Protein AF-A0A1A9DLD6-F1 (afdb_monomer_lite)

Foldseek 3Di:
DPPPPPLDDPVRLVVLLVCVVVVDDNCVSCVVSVHDSVVSVVSNVCVVVVD

Secondary structure (DSSP, 8-state):
---TT-SS-HHHHHHHHHHHHTT--HHHHHHHTT--HHHHHHHHHHHHH--

Structure (mmCIF, N/CA/C/O backbone):
data_AF-A0A1A9DLD6-F1
#
_entry.id   AF-A0A1A9DLD6-F1
#
loop_
_atom_site.group_PDB
_atom_site.id
_atom_site.type_symbol
_atom_site.label_atom_id
_atom_site.label_alt_id
_atom_site.label_comp_id
_atom_site.label_asym_id
_atom_site.label_entity_id
_atom_site.label_seq_id
_atom_site.pdbx_PDB_ins_code
_atom_site.Cartn_x
_atom_site.Cartn_y
_atom_site.Cartn_z
_atom_site.occupancy
_atom_site.B_iso_or_equiv
_atom_site.auth_seq_id
_atom_site.auth_comp_id
_atom_site.auth_asym_id
_atom_site.auth_atom_id
_atom_site.pdbx_PDB_model_num
ATOM 1 N N . MET A 1 1 ? 14.783 11.588 8.582 1.00 52.56 1 MET A N 1
ATOM 2 C CA . MET A 1 1 ? 15.516 11.414 7.305 1.00 52.56 1 MET A CA 1
ATOM 3 C C . MET A 1 1 ? 15.015 10.171 6.583 1.00 52.56 1 MET A C 1
ATOM 5 O O . MET A 1 1 ? 14.991 9.102 7.180 1.00 52.56 1 MET A O 1
ATOM 9 N N . SER A 1 2 ? 14.584 10.298 5.324 1.00 55.97 2 SER A N 1
ATOM 10 C CA . SER A 1 2 ? 14.302 9.138 4.467 1.00 55.97 2 SER A CA 1
ATOM 11 C C . SER A 1 2 ? 15.624 8.431 4.157 1.00 55.97 2 SER A C 1
ATOM 13 O O . SER A 1 2 ? 16.537 9.066 3.635 1.00 55.97 2 SER A O 1
ATOM 15 N N . HIS A 1 3 ? 15.763 7.148 4.507 1.00 65.44 3 HIS A N 1
ATOM 16 C CA . HIS A 1 3 ? 16.943 6.361 4.130 1.00 65.44 3 HIS A CA 1
ATOM 17 C C . HIS A 1 3 ? 17.114 6.376 2.606 1.00 65.44 3 HIS A C 1
ATOM 19 O O . HIS A 1 3 ? 16.141 6.169 1.884 1.00 65.44 3 HIS A O 1
ATOM 25 N N . ARG A 1 4 ? 18.351 6.537 2.120 1.00 64.31 4 ARG A N 1
ATOM 26 C CA . ARG A 1 4 ? 18.688 6.533 0.682 1.00 64.31 4 ARG A CA 1
ATOM 27 C C . ARG A 1 4 ? 18.168 5.289 -0.061 1.00 64.31 4 ARG A C 1
ATOM 29 O O . ARG A 1 4 ? 17.814 5.378 -1.226 1.00 64.31 4 ARG A O 1
ATOM 36 N N . ASN A 1 5 ? 18.055 4.157 0.635 1.00 68.75 5 ASN A N 1
ATOM 37 C CA . ASN A 1 5 ? 17.593 2.883 0.069 1.00 68.75 5 ASN A CA 1
ATOM 38 C C . ASN A 1 5 ? 16.070 2.675 0.171 1.00 68.75 5 ASN A C 1
ATOM 40 O O . ASN A 1 5 ? 15.549 1.641 -0.251 1.00 68.75 5 ASN A O 1
ATOM 44 N N . ALA A 1 6 ? 15.328 3.617 0.761 1.00 74.31 6 ALA A N 1
ATOM 45 C CA . ALA A 1 6 ? 13.881 3.515 0.853 1.00 74.31 6 ALA A CA 1
ATOM 46 C C . ALA A 1 6 ? 13.241 3.895 -0.489 1.00 74.31 6 ALA A C 1
ATOM 48 O O . ALA A 1 6 ? 13.141 5.070 -0.824 1.00 74.31 6 ALA A O 1
ATOM 49 N N . ARG A 1 7 ? 12.739 2.892 -1.222 1.00 74.38 7 ARG A N 1
ATOM 50 C CA . ARG A 1 7 ? 12.040 3.090 -2.510 1.00 74.38 7 ARG A CA 1
ATOM 51 C C . ARG A 1 7 ? 10.768 3.941 -2.402 1.00 74.38 7 ARG A C 1
ATOM 53 O O . ARG A 1 7 ? 10.337 4.505 -3.396 1.00 74.38 7 ARG A O 1
ATOM 60 N N . LEU A 1 8 ? 10.170 4.033 -1.211 1.00 83.31 8 LEU A N 1
ATOM 61 C CA . LEU A 1 8 ? 8.986 4.855 -0.952 1.00 83.31 8 LEU A CA 1
ATOM 62 C C . LEU A 1 8 ? 9.284 5.972 0.046 1.00 83.31 8 LEU A C 1
ATOM 64 O O . LEU A 1 8 ? 9.774 5.708 1.154 1.00 83.31 8 LEU A O 1
ATOM 68 N N . THR A 1 9 ? 8.873 7.188 -0.323 1.00 89.81 9 THR A N 1
ATOM 69 C CA . THR A 1 9 ? 8.726 8.331 0.586 1.00 89.81 9 THR A CA 1
ATOM 70 C C . THR A 1 9 ? 7.627 8.060 1.620 1.00 89.81 9 THR A C 1
ATOM 72 O O . THR A 1 9 ? 6.830 7.128 1.477 1.00 89.81 9 THR A O 1
ATOM 75 N N . VAL A 1 10 ? 7.549 8.884 2.670 1.00 88.69 10 VAL A N 1
ATOM 76 C CA . VAL A 1 10 ? 6.454 8.804 3.657 1.00 88.69 10 VAL A CA 1
ATOM 77 C C . VAL A 1 10 ? 5.090 8.930 2.970 1.00 88.69 10 VAL A C 1
ATOM 79 O O . VAL A 1 10 ? 4.197 8.127 3.228 1.00 88.69 10 VAL A O 1
ATOM 82 N N . HIS A 1 11 ? 4.960 9.868 2.028 1.00 90.75 11 HIS A N 1
ATO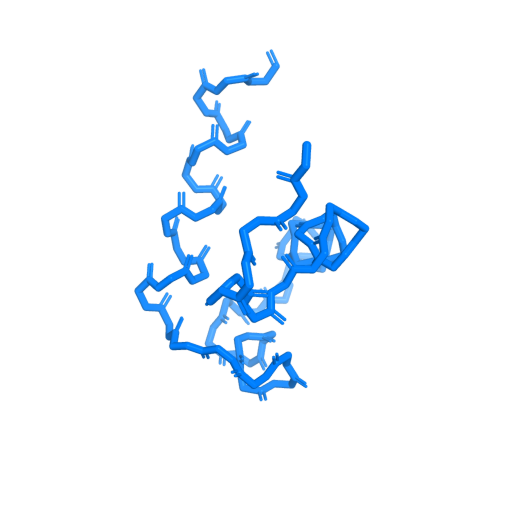M 83 C CA . HIS A 1 11 ? 3.748 10.036 1.230 1.00 90.75 11 HIS A CA 1
ATOM 84 C C . HIS A 1 11 ? 3.440 8.801 0.367 1.00 90.75 11 HIS A C 1
ATOM 86 O O . HIS A 1 11 ? 2.307 8.331 0.352 1.00 90.75 11 HIS A O 1
ATOM 92 N N . GLY A 1 12 ? 4.453 8.194 -0.265 1.00 93.19 12 GLY A N 1
ATOM 93 C CA . GLY A 1 12 ? 4.272 6.964 -1.041 1.00 93.19 12 GLY A CA 1
ATOM 94 C C . 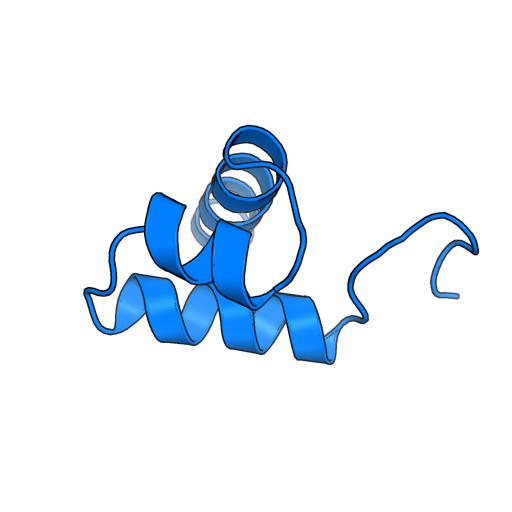GLY A 1 12 ? 3.764 5.786 -0.201 1.00 93.19 12 GLY A C 1
ATOM 95 O O . GLY A 1 12 ? 2.926 5.013 -0.655 1.00 93.19 12 GLY A O 1
ATOM 96 N N . ARG A 1 13 ? 4.206 5.666 1.057 1.00 93.81 13 ARG A N 1
ATOM 97 C CA . ARG A 1 13 ? 3.681 4.644 1.982 1.00 93.81 13 ARG A CA 1
ATOM 98 C C . ARG A 1 13 ? 2.233 4.916 2.382 1.00 93.81 13 ARG A C 1
ATOM 100 O O . ARG A 1 13 ? 1.476 3.964 2.532 1.00 93.81 13 ARG A O 1
ATOM 107 N N . ARG A 1 14 ? 1.846 6.186 2.530 1.00 93.19 14 ARG A N 1
ATOM 108 C CA . ARG A 1 14 ? 0.452 6.569 2.790 1.00 93.19 14 ARG A CA 1
ATOM 109 C C . ARG A 1 14 ? -0.448 6.187 1.610 1.00 93.19 14 ARG A C 1
ATOM 111 O O . ARG A 1 14 ? -1.413 5.465 1.826 1.00 93.19 14 ARG A O 1
ATOM 118 N N . ILE A 1 15 ? -0.062 6.532 0.377 1.00 95.75 15 ILE A N 1
ATOM 119 C CA . ILE A 1 15 ? -0.802 6.142 -0.839 1.00 95.75 15 ILE A CA 1
ATOM 120 C C . ILE A 1 15 ? -0.946 4.617 -0.946 1.00 95.75 15 ILE A C 1
ATOM 122 O O . ILE A 1 15 ? -2.025 4.119 -1.265 1.00 95.75 15 ILE A O 1
ATOM 126 N N . LEU A 1 16 ? 0.131 3.865 -0.676 1.00 96.06 16 LEU A N 1
ATOM 127 C CA . LEU A 1 16 ? 0.101 2.398 -0.666 1.00 96.06 16 LEU A CA 1
ATOM 128 C C . LEU A 1 16 ?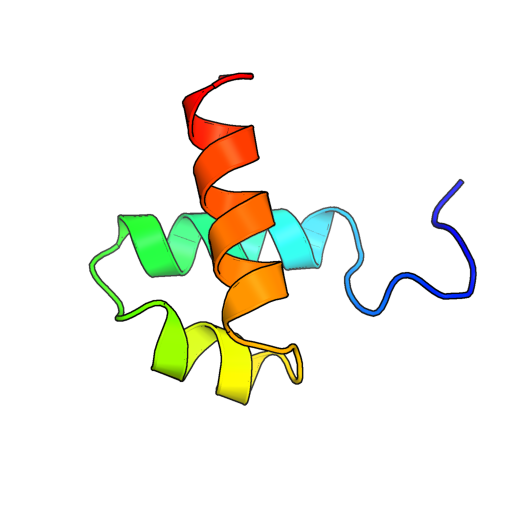 -1.010 1.875 0.255 1.00 96.06 16 LEU A C 1
ATOM 130 O O . LEU A 1 16 ? -1.796 1.022 -0.151 1.00 96.06 16 LEU A O 1
ATOM 134 N N . VAL A 1 17 ? -1.053 2.375 1.491 1.00 94.81 17 VAL A N 1
ATOM 135 C CA . VAL A 1 17 ? -2.034 1.957 2.496 1.00 94.81 17 VAL A CA 1
ATOM 136 C C . VAL A 1 17 ? -3.442 2.376 2.084 1.00 94.81 17 VAL A C 1
ATOM 138 O O . VAL A 1 17 ? -4.326 1.526 2.059 1.00 94.81 17 VAL A O 1
ATOM 141 N N . GLU A 1 18 ? -3.647 3.634 1.695 1.00 96.00 18 GLU A N 1
ATOM 142 C CA . GLU A 1 18 ? -4.951 4.160 1.269 1.00 96.00 18 GLU A CA 1
ATOM 143 C C . GLU A 1 18 ? -5.555 3.336 0.128 1.00 96.00 18 GLU A C 1
ATOM 145 O O . GLU A 1 18 ? -6.705 2.910 0.214 1.00 96.00 18 GLU A O 1
ATOM 150 N N . ARG A 1 19 ? -4.769 3.019 -0.911 1.00 97.25 19 ARG A N 1
ATOM 151 C CA . ARG A 1 19 ? -5.238 2.194 -2.037 1.00 97.25 19 ARG A CA 1
ATOM 152 C C . ARG A 1 19 ? -5.628 0.786 -1.600 1.00 97.25 19 ARG A C 1
ATOM 154 O O . ARG A 1 19 ? -6.639 0.264 -2.062 1.00 97.25 19 ARG A O 1
ATOM 161 N N . VAL A 1 20 ? -4.840 0.167 -0.721 1.00 96.00 20 VAL A N 1
ATOM 162 C CA . VAL A 1 20 ? -5.138 -1.176 -0.199 1.00 96.00 20 VAL A CA 1
ATOM 163 C C . VAL A 1 20 ? -6.398 -1.164 0.668 1.00 96.00 20 VAL A C 1
ATOM 165 O O . VAL A 1 20 ? -7.213 -2.078 0.567 1.00 96.00 20 VAL A O 1
ATOM 168 N N . LEU A 1 21 ? -6.588 -0.133 1.494 1.00 94.88 21 LEU A N 1
ATOM 169 C CA . LEU A 1 21 ? -7.793 0.028 2.313 1.00 94.88 21 LEU A CA 1
ATOM 170 C C . LEU A 1 21 ? -9.035 0.335 1.473 1.00 94.88 21 LEU A C 1
ATOM 172 O O . LEU A 1 21 ? -10.118 -0.117 1.822 1.00 94.88 21 LEU A O 1
ATOM 176 N N . ALA A 1 22 ? -8.872 0.992 0.324 1.00 96.88 22 ALA A N 1
ATOM 177 C CA . ALA A 1 22 ? -9.922 1.159 -0.681 1.00 96.88 22 ALA A CA 1
ATOM 178 C C . ALA A 1 22 ? -10.285 -0.150 -1.424 1.00 96.88 22 ALA A C 1
ATOM 180 O O . ALA A 1 22 ? -11.014 -0.120 -2.411 1.00 96.88 22 ALA A O 1
ATOM 181 N N . GLY A 1 23 ? -9.761 -1.304 -0.989 1.00 96.31 23 GLY A N 1
ATOM 182 C CA . GLY A 1 23 ? -10.100 -2.626 -1.522 1.00 96.31 23 GLY A CA 1
ATOM 183 C C . GLY A 1 23 ? -9.232 -3.087 -2.693 1.00 96.31 23 GLY A C 1
ATOM 184 O O . GLY A 1 23 ? -9.450 -4.174 -3.230 1.00 96.31 23 GLY A O 1
ATOM 185 N N . ARG A 1 24 ? -8.219 -2.310 -3.102 1.00 97.31 24 ARG A N 1
ATOM 186 C CA . ARG A 1 24 ? -7.311 -2.733 -4.178 1.00 97.31 24 ARG A CA 1
ATOM 187 C C . ARG A 1 24 ? -6.409 -3.882 -3.697 1.00 97.31 24 ARG A C 1
ATOM 189 O O . ARG A 1 24 ? -5.804 -3.777 -2.627 1.00 97.31 24 ARG A O 1
ATOM 196 N N . PRO A 1 25 ? -6.207 -4.942 -4.504 1.00 97.12 25 PRO A N 1
ATOM 197 C CA . PRO A 1 25 ? -5.275 -6.011 -4.158 1.00 97.12 25 PRO A CA 1
ATOM 198 C C . PRO A 1 25 ? -3.844 -5.495 -3.959 1.00 97.12 25 PRO A C 1
ATOM 200 O O . PRO A 1 25 ? -3.284 -4.830 -4.835 1.00 97.12 25 PRO A O 1
ATOM 203 N N . VAL A 1 26 ? -3.214 -5.875 -2.840 1.00 96.81 26 VAL A N 1
ATOM 204 C CA . VAL A 1 26 ? -1.838 -5.472 -2.472 1.00 96.81 26 VAL A CA 1
ATOM 205 C C . VAL A 1 26 ? -0.838 -5.772 -3.590 1.00 96.81 26 VAL A C 1
ATOM 207 O O . VAL A 1 26 ? 0.067 -4.981 -3.840 1.00 96.81 26 VAL A O 1
ATOM 210 N N . ALA A 1 27 ? -1.018 -6.890 -4.298 1.00 96.25 27 ALA A N 1
ATOM 211 C CA . ALA A 1 27 ? -0.154 -7.289 -5.402 1.00 96.25 27 ALA A CA 1
ATOM 212 C C . ALA A 1 27 ? -0.137 -6.276 -6.557 1.00 96.25 27 ALA A C 1
ATOM 214 O O . ALA A 1 27 ? 0.929 -6.034 -7.121 1.00 96.25 27 ALA A O 1
ATOM 215 N N . HIS A 1 28 ? -1.290 -5.690 -6.892 1.00 97.56 28 HIS A N 1
ATOM 216 C CA . HIS A 1 28 ? -1.400 -4.707 -7.971 1.00 97.56 28 HIS A CA 1
ATOM 217 C C . HIS A 1 28 ? -0.795 -3.373 -7.541 1.00 97.56 28 HIS A C 1
ATO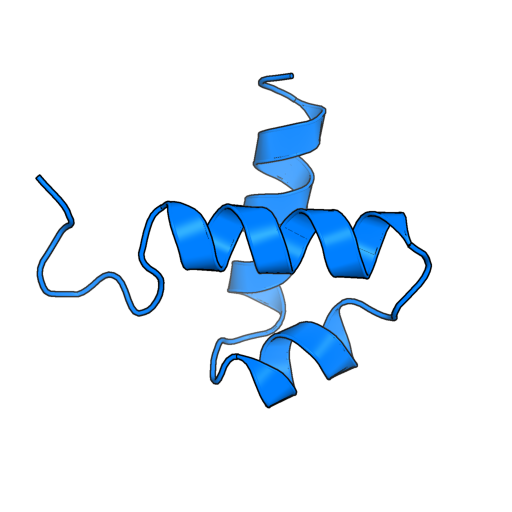M 219 O O . HIS A 1 28 ? 0.028 -2.816 -8.259 1.00 97.56 28 HIS A O 1
ATOM 225 N N . VAL A 1 29 ? -1.119 -2.905 -6.330 1.00 97.31 29 VAL A N 1
ATOM 226 C CA . VAL A 1 29 ? -0.565 -1.645 -5.811 1.00 97.31 29 VAL A CA 1
ATOM 227 C C . VAL A 1 29 ? 0.958 -1.734 -5.660 1.00 97.31 29 VAL A C 1
ATOM 229 O O . VAL A 1 29 ? 1.670 -0.796 -5.998 1.00 97.31 29 VAL A O 1
ATOM 232 N N . ALA A 1 30 ? 1.486 -2.880 -5.220 1.00 96.31 30 ALA A N 1
ATOM 233 C CA . ALA A 1 30 ? 2.927 -3.099 -5.130 1.00 96.31 30 ALA A CA 1
ATOM 234 C C . ALA A 1 30 ? 3.621 -2.977 -6.499 1.00 96.31 30 ALA A C 1
ATOM 236 O O . ALA A 1 30 ? 4.660 -2.324 -6.594 1.00 96.31 30 ALA A O 1
ATOM 237 N N . ALA A 1 31 ? 3.030 -3.561 -7.548 1.00 96.50 31 ALA A N 1
ATOM 238 C CA . ALA A 1 31 ? 3.550 -3.472 -8.910 1.00 96.50 31 ALA A CA 1
ATOM 239 C C . ALA A 1 31 ? 3.521 -2.029 -9.444 1.00 96.50 31 ALA A C 1
ATOM 241 O O . ALA A 1 31 ? 4.540 -1.553 -9.936 1.00 96.50 31 ALA A O 1
ATOM 242 N N . GLU A 1 32 ? 2.407 -1.307 -9.266 1.00 95.75 32 GLU A N 1
ATOM 243 C CA . GLU A 1 32 ? 2.271 0.109 -9.656 1.00 95.75 32 GLU A CA 1
ATOM 244 C C . GLU A 1 32 ? 3.302 1.012 -8.968 1.00 95.75 32 GLU A C 1
ATOM 246 O O . GLU A 1 32 ? 3.824 1.945 -9.570 1.00 95.75 32 GLU A O 1
ATOM 251 N N . MET A 1 33 ? 3.602 0.738 -7.696 1.00 94.38 33 MET A N 1
ATOM 252 C CA . MET A 1 33 ? 4.555 1.520 -6.904 1.00 94.38 33 MET A CA 1
ATOM 253 C C . MET A 1 33 ? 6.003 1.027 -7.029 1.00 94.38 33 MET A C 1
ATOM 255 O O . MET A 1 33 ? 6.888 1.533 -6.334 1.00 94.38 33 MET A O 1
ATOM 259 N N . GLY A 1 34 ? 6.260 0.024 -7.873 1.00 94.31 34 GLY A N 1
ATOM 260 C CA . GLY A 1 34 ? 7.593 -0.523 -8.094 1.00 94.31 34 GLY A CA 1
ATOM 261 C C . GLY A 1 34 ? 8.223 -1.122 -6.835 1.00 94.31 34 GLY A C 1
ATOM 262 O O . GLY A 1 34 ? 9.427 -0.991 -6.636 1.00 94.31 34 GLY A O 1
ATOM 263 N N . ILE A 1 35 ? 7.445 -1.756 -5.955 1.00 94.50 35 ILE A N 1
ATOM 264 C CA . ILE A 1 35 ? 7.952 -2.445 -4.759 1.00 94.50 35 ILE A CA 1
ATOM 265 C C . ILE A 1 35 ? 7.559 -3.922 -4.757 1.00 94.50 35 ILE A C 1
ATOM 267 O O . ILE A 1 35 ? 6.614 -4.348 -5.413 1.00 94.50 35 ILE A O 1
ATOM 271 N N . SER A 1 36 ? 8.279 -4.736 -3.984 1.00 95.44 36 SER A N 1
ATOM 272 C CA . SER A 1 36 ? 7.926 -6.149 -3.843 1.00 95.44 36 SER A CA 1
ATOM 273 C C . SER A 1 36 ? 6.643 -6.330 -3.022 1.00 95.44 36 SER A C 1
ATOM 275 O O . SER A 1 36 ? 6.382 -5.581 -2.074 1.00 95.44 36 SER A O 1
ATOM 277 N N . ARG A 1 37 ? 5.863 -7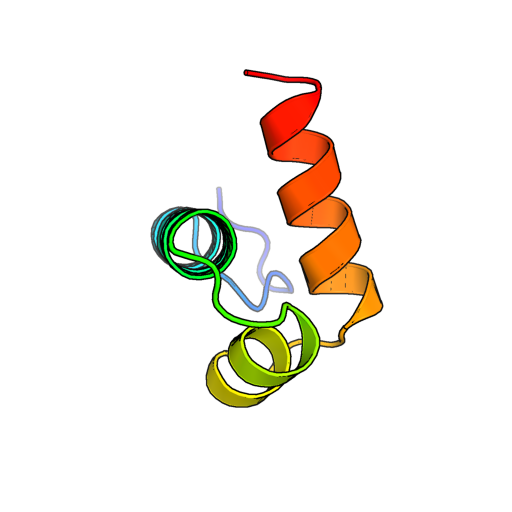.375 -3.333 1.00 96.12 37 ARG A N 1
ATOM 278 C CA . ARG A 1 37 ? 4.645 -7.731 -2.577 1.00 96.12 37 ARG A CA 1
ATOM 279 C C . ARG A 1 37 ? 4.909 -7.902 -1.070 1.00 96.12 37 ARG A C 1
ATOM 281 O O . ARG A 1 37 ? 4.151 -7.331 -0.289 1.00 96.12 37 ARG A O 1
ATOM 288 N N . PRO A 1 38 ? 5.989 -8.582 -0.621 1.00 96.94 38 PRO A N 1
ATOM 289 C CA . PRO A 1 38 ? 6.295 -8.687 0.808 1.00 96.94 38 PRO A CA 1
ATOM 290 C C . PRO A 1 38 ? 6.544 -7.326 1.472 1.00 96.94 38 PRO A C 1
ATOM 292 O O . PRO A 1 38 ? 6.099 -7.099 2.595 1.00 96.94 38 PRO A O 1
ATOM 295 N N . THR A 1 39 ? 7.198 -6.391 0.770 1.00 94.81 39 THR A N 1
ATOM 296 C CA . THR A 1 39 ? 7.407 -5.020 1.268 1.00 94.81 39 THR A CA 1
ATOM 297 C C . THR A 1 39 ? 6.079 -4.299 1.459 1.00 94.81 39 THR A C 1
ATOM 299 O O . THR A 1 39 ? 5.872 -3.660 2.490 1.00 94.81 39 THR A O 1
ATOM 302 N N . ALA A 1 40 ? 5.168 -4.434 0.495 1.00 95.88 40 ALA A N 1
ATOM 303 C CA . ALA A 1 40 ? 3.839 -3.850 0.583 1.00 95.88 40 ALA A CA 1
ATOM 304 C C . ALA A 1 40 ? 3.043 -4.428 1.766 1.00 95.88 40 ALA A C 1
ATOM 306 O O . ALA A 1 40 ? 2.526 -3.673 2.589 1.00 95.88 40 ALA A O 1
ATOM 307 N N . HIS A 1 41 ? 3.028 -5.757 1.922 1.00 96.12 41 HIS A N 1
ATOM 308 C CA . HIS A 1 41 ? 2.374 -6.422 3.054 1.00 96.12 41 HIS A CA 1
ATOM 309 C C . HIS A 1 41 ? 2.950 -5.997 4.406 1.00 96.12 41 HIS A C 1
ATOM 311 O O . HIS A 1 41 ? 2.187 -5.741 5.336 1.00 96.12 41 HIS A O 1
ATOM 317 N N . LYS A 1 42 ? 4.279 -5.880 4.519 1.00 94.81 42 LYS A N 1
ATOM 318 C CA . LYS A 1 42 ? 4.939 -5.396 5.738 1.00 94.81 42 LYS A CA 1
ATOM 319 C C . LYS A 1 42 ? 4.426 -4.013 6.132 1.00 94.81 42 LYS A C 1
ATOM 321 O O . LYS A 1 42 ? 4.118 -3.800 7.300 1.00 94.81 42 LYS A O 1
ATOM 326 N N . TRP A 1 43 ? 4.326 -3.092 5.175 1.00 93.75 43 TRP A N 1
ATOM 327 C CA . TRP A 1 43 ? 3.848 -1.734 5.436 1.00 93.75 43 TRP A CA 1
ATOM 328 C C . TRP A 1 43 ? 2.376 -1.688 5.829 1.00 93.75 43 TRP A C 1
ATOM 330 O O . TRP A 1 43 ? 2.043 -1.030 6.807 1.00 93.75 43 TRP A O 1
ATOM 340 N N . VAL A 1 44 ? 1.513 -2.426 5.129 1.00 94.00 44 VAL A N 1
ATOM 341 C CA . VAL A 1 44 ? 0.086 -2.502 5.478 1.00 94.00 44 VAL A CA 1
ATOM 342 C C . VAL A 1 44 ? -0.103 -3.108 6.869 1.00 94.00 44 VAL A C 1
ATOM 344 O O . VAL A 1 44 ? -0.878 -2.585 7.664 1.00 94.00 44 VAL A O 1
ATOM 347 N N . ARG A 1 45 ? 0.626 -4.184 7.198 1.00 94.81 45 ARG A N 1
ATOM 348 C CA . ARG A 1 45 ? 0.576 -4.796 8.533 1.00 94.81 45 ARG A CA 1
ATOM 349 C C . ARG A 1 45 ? 1.017 -3.810 9.604 1.00 94.81 45 ARG A C 1
ATOM 351 O O . ARG A 1 45 ? 0.309 -3.655 10.586 1.00 94.81 45 ARG A O 1
ATOM 358 N N . ARG A 1 46 ? 2.143 -3.133 9.373 1.00 93.19 46 ARG A N 1
ATOM 359 C CA . ARG A 1 46 ? 2.669 -2.112 10.276 1.00 93.19 46 ARG A CA 1
ATOM 360 C C . ARG A 1 46 ? 1.643 -1.017 10.548 1.00 93.19 46 ARG A C 1
ATOM 362 O O . ARG A 1 46 ? 1.396 -0.706 11.700 1.00 93.19 46 ARG A O 1
ATOM 369 N N . TRP A 1 47 ? 1.015 -0.483 9.503 1.00 91.94 47 TRP A N 1
ATOM 370 C CA . TRP A 1 47 ? -0.016 0.543 9.652 1.00 91.94 47 TRP A CA 1
ATOM 371 C C . TRP A 1 47 ? -1.211 0.058 10.486 1.00 91.94 47 TRP A C 1
ATOM 373 O O . TRP A 1 47 ? -1.725 0.808 11.299 1.00 91.94 47 TRP A O 1
ATOM 383 N N . ARG A 1 48 ? -1.625 -1.209 10.341 1.00 88.62 48 ARG A N 1
ATOM 384 C CA . ARG A 1 48 ? -2.710 -1.784 11.159 1.00 88.62 48 ARG A CA 1
ATOM 385 C C . ARG A 1 48 ? -2.320 -2.005 12.622 1.00 88.62 48 ARG A C 1
ATOM 387 O O . ARG A 1 48 ? -3.200 -2.015 13.471 1.00 88.62 48 ARG A O 1
ATOM 394 N N . THR A 1 4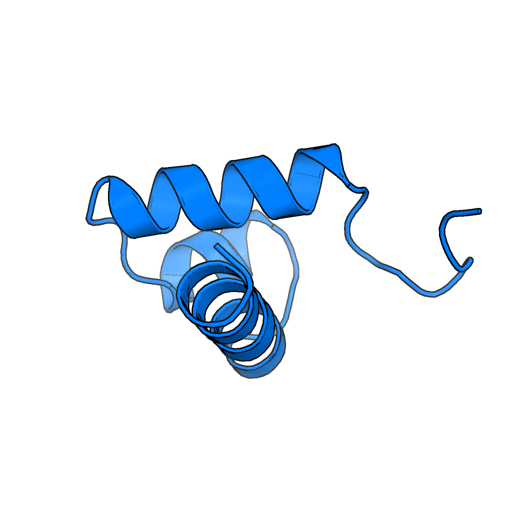9 ? -1.043 -2.262 12.906 1.00 91.62 49 THR A N 1
ATOM 395 C CA . THR A 1 49 ? -0.550 -2.527 14.270 1.00 91.62 49 THR A CA 1
ATOM 396 C C . THR A 1 49 ? -0.132 -1.264 15.016 1.00 91.62 49 THR A C 1
ATOM 398 O O . THR A 1 49 ? -0.199 -1.244 16.235 1.00 91.62 49 THR A O 1
ATOM 401 N N . GLU A 1 50 ? 0.340 -0.248 14.294 1.00 84.88 50 GLU A N 1
ATOM 402 C CA . GLU A 1 50 ? 0.838 1.030 14.829 1.00 84.88 50 GLU A CA 1
ATOM 403 C C . GLU A 1 50 ? -0.181 2.174 14.660 1.00 84.88 50 GLU A C 1
ATOM 405 O O . GLU A 1 50 ? 0.229 3.329 14.725 1.00 84.88 50 GLU A O 1
ATOM 410 N N . GLY A 1 51 ? -1.452 1.856 14.365 1.00 58.41 51 GLY A N 1
ATOM 411 C CA . GLY A 1 51 ? -2.515 2.825 14.054 1.00 58.41 51 GLY A CA 1
ATOM 412 C C . GLY A 1 51 ? -2.559 4.024 14.991 1.00 58.41 51 GLY A C 1
ATOM 413 O O . GLY A 1 51 ? -2.577 3.795 16.220 1.00 58.41 51 GLY A O 1
#

pLDDT: mean 89.57, std 11.69, range [52.56, 97.56]

Sequence (51 aa):
MSHRNARLTVHGRRILVERVLAGRPVAHVAAEMGISRPTAHKWVRRWRTEG

Radius of gyration: 10.32 Å; chains: 1; bounding box: 29×20×24 Å